Protein AF-A0A9E1LE43-F1 (afdb_monomer_lite)

pLDDT: mean 79.8, std 14.08, range [50.97, 94.88]

Sequence (120 aa):
MRPNFINYTFRDDLVSDGIENCLLYAHNFNPEKSKNPFAYFTQIIYQSYVRRIVKERKLMHIKYLFVERSGILDELNPNSEDNKKITKVWVDYLRSHEKYAVNPDKKKKKPKPNLELYFT

Radius of gyration: 22.57 Å; chains: 1; bounding box: 41×43×64 Å

Secondary structure (DSSP, 8-state):
--GGGTT-TTHHHHHHHHHHHHHHHGGG--TTT-S-HHHHHHHHHHHHHHHHHHHHHHHHHHHHHHHHHSSTTTS--TT-HHHHHHHHHHHHHHHHTGGGSS-TT--PPPPPP-GGGG--

Foldseek 3Di:
DPPVQPPPPCNVVLVVQLVVQCVVCVVVDDCVVPVDVVVVSVVSSVVSNVVVVLVVLQVLLVVLVCLVPVCLVPPQPVPDPVNVVVNVVSVVVNVVSVVSPDRPCPPPDPPDPPCVVVVD

Structure (mmCIF, N/CA/C/O backbone):
data_AF-A0A9E1LE43-F1
#
_entry.id   AF-A0A9E1LE43-F1
#
loop_
_atom_site.group_PDB
_atom_site.id
_atom_site.type_symbol
_atom_site.label_atom_id
_atom_site.label_alt_id
_atom_site.label_comp_id
_atom_site.label_asym_id
_atom_site.label_entity_id
_atom_site.label_seq_id
_atom_site.pdbx_PDB_ins_code
_atom_site.Cartn_x
_atom_site.Cartn_y
_atom_site.Cartn_z
_atom_site.occupancy
_atom_site.B_iso_or_equiv
_atom_site.auth_seq_id
_atom_site.auth_comp_id
_atom_site.auth_asym_id
_atom_site.auth_atom_id
_atom_site.pdbx_PDB_model_num
ATOM 1 N N . MET A 1 1 ? -15.315 2.141 1.435 1.00 50.97 1 MET A N 1
ATOM 2 C CA . MET A 1 1 ? -13.849 2.148 1.208 1.00 50.97 1 MET A CA 1
ATOM 3 C C . MET A 1 1 ? -13.442 3.552 0.794 1.00 50.97 1 MET A C 1
ATOM 5 O O . MET A 1 1 ? -14.167 4.143 0.004 1.00 50.97 1 MET A O 1
ATOM 9 N N . ARG A 1 2 ? -12.338 4.113 1.315 1.00 55.66 2 ARG A N 1
ATOM 10 C CA . ARG A 1 2 ? -11.804 5.366 0.747 1.00 55.66 2 ARG A CA 1
ATOM 11 C C . ARG A 1 2 ? -11.592 5.168 -0.768 1.00 55.66 2 ARG A C 1
ATOM 13 O O . ARG A 1 2 ? -11.076 4.109 -1.131 1.00 55.66 2 ARG A O 1
ATOM 20 N N . PRO A 1 3 ? -11.939 6.143 -1.630 1.00 59.53 3 PRO A N 1
ATOM 21 C CA . PRO A 1 3 ? -11.884 5.985 -3.091 1.00 59.53 3 PRO A CA 1
ATOM 22 C C . PRO A 1 3 ? -10.505 5.577 -3.626 1.00 59.53 3 PRO A C 1
ATOM 24 O O . PRO A 1 3 ? -10.396 4.926 -4.658 1.00 59.53 3 PRO A O 1
ATOM 27 N N . ASN A 1 4 ? -9.452 5.907 -2.876 1.00 61.22 4 ASN A N 1
ATOM 28 C CA . ASN A 1 4 ? -8.051 5.769 -3.271 1.00 61.22 4 ASN A CA 1
ATOM 29 C C . ASN A 1 4 ? -7.594 4.332 -3.582 1.00 61.22 4 ASN A C 1
ATOM 31 O O . ASN A 1 4 ? -6.562 4.172 -4.224 1.00 61.22 4 ASN A O 1
ATOM 35 N N . PHE A 1 5 ? -8.315 3.300 -3.131 1.00 65.94 5 PHE A N 1
ATOM 36 C CA . PHE A 1 5 ? -7.910 1.895 -3.309 1.00 65.94 5 PHE A CA 1
ATOM 37 C C . PHE A 1 5 ? -8.845 1.092 -4.224 1.00 65.94 5 PHE A C 1
ATOM 39 O O . PHE A 1 5 ? -8.624 -0.098 -4.426 1.00 65.94 5 PHE A O 1
ATOM 46 N N . ILE A 1 6 ? -9.896 1.718 -4.767 1.00 65.69 6 ILE A N 1
ATOM 47 C CA . ILE A 1 6 ? -10.945 1.015 -5.525 1.00 65.69 6 ILE A CA 1
ATOM 48 C C . ILE A 1 6 ? -10.416 0.452 -6.853 1.00 65.69 6 ILE A C 1
ATOM 50 O O . ILE A 1 6 ? -10.794 -0.654 -7.223 1.00 65.69 6 ILE A O 1
ATOM 54 N N . ASN A 1 7 ? -9.488 1.154 -7.509 1.00 70.62 7 ASN A N 1
ATOM 55 C CA . ASN A 1 7 ? -8.902 0.751 -8.795 1.00 70.62 7 ASN A CA 1
ATOM 56 C C . ASN A 1 7 ? -7.508 0.120 -8.651 1.00 70.62 7 ASN A C 1
ATOM 58 O O . ASN A 1 7 ? -6.677 0.232 -9.552 1.00 70.62 7 ASN A O 1
ATOM 62 N N . TYR A 1 8 ? -7.204 -0.483 -7.500 1.00 77.31 8 TYR A N 1
ATOM 63 C CA . TYR A 1 8 ? -5.919 -1.148 -7.325 1.00 77.31 8 TYR A CA 1
ATOM 64 C C . TYR A 1 8 ? -5.908 -2.502 -8.031 1.00 77.31 8 TYR A C 1
ATOM 66 O O . TYR A 1 8 ? -6.777 -3.333 -7.789 1.00 77.31 8 TYR A O 1
ATOM 74 N N . THR A 1 9 ? -4.904 -2.742 -8.870 1.00 77.62 9 THR A N 1
ATOM 75 C CA . THR A 1 9 ? -4.772 -3.985 -9.643 1.00 77.62 9 THR A CA 1
ATOM 76 C C . THR A 1 9 ? -4.634 -5.229 -8.765 1.00 77.62 9 THR A C 1
ATOM 78 O O . THR A 1 9 ? -5.099 -6.288 -9.163 1.00 77.62 9 THR A O 1
ATOM 81 N N . PHE A 1 10 ? -4.062 -5.106 -7.562 1.00 79.94 10 PHE A N 1
ATOM 82 C CA . PHE A 1 10 ? -3.914 -6.208 -6.595 1.00 79.94 10 PHE A CA 1
ATOM 83 C C . PHE A 1 10 ? -4.857 -6.040 -5.394 1.00 79.94 10 PHE A C 1
ATOM 85 O O . PHE A 1 10 ? -4.460 -6.168 -4.235 1.00 79.94 10 PHE A O 1
ATOM 92 N N . ARG A 1 11 ? -6.102 -5.616 -5.651 1.00 84.06 11 ARG A N 1
ATOM 93 C CA . ARG A 1 11 ? -7.072 -5.297 -4.592 1.00 84.06 11 ARG A CA 1
ATOM 94 C C . ARG A 1 11 ? -7.360 -6.492 -3.685 1.00 84.06 11 ARG A C 1
ATOM 96 O O . ARG A 1 11 ? -7.463 -6.292 -2.479 1.00 84.06 11 ARG A O 1
ATOM 103 N N . ASP A 1 12 ? -7.467 -7.692 -4.238 1.00 87.81 12 ASP A N 1
ATOM 104 C CA . ASP A 1 12 ? -7.794 -8.889 -3.457 1.00 87.81 12 ASP A CA 1
ATOM 105 C C . ASP A 1 12 ? -6.654 -9.264 -2.503 1.00 87.81 12 ASP A C 1
ATOM 107 O O . ASP A 1 12 ? -6.900 -9.503 -1.321 1.00 87.81 12 ASP A O 1
ATOM 111 N N . ASP A 1 13 ? -5.404 -9.165 -2.964 1.00 87.88 13 ASP A N 1
ATOM 112 C CA . ASP A 1 13 ? -4.220 -9.321 -2.113 1.00 87.88 13 ASP A CA 1
ATOM 113 C C . ASP A 1 13 ? -4.193 -8.282 -0.986 1.00 87.88 13 ASP A C 1
ATOM 115 O O . ASP A 1 13 ? -3.930 -8.614 0.169 1.00 87.88 13 ASP A O 1
ATOM 119 N N . LEU A 1 14 ? -4.503 -7.015 -1.298 1.00 89.06 14 LEU A N 1
ATOM 120 C CA . LEU A 1 14 ? -4.623 -5.964 -0.284 1.00 89.06 14 LEU A CA 1
ATOM 121 C C . LEU A 1 14 ? -5.700 -6.312 0.746 1.00 89.06 14 LEU A C 1
ATOM 123 O O . LEU A 1 14 ? -5.474 -6.152 1.943 1.00 89.06 14 LEU A O 1
ATOM 127 N N . VAL A 1 15 ? -6.873 -6.770 0.304 1.00 90.50 15 VAL A N 1
ATOM 128 C CA . VAL A 1 15 ? -7.969 -7.159 1.198 1.00 90.50 15 VAL A CA 1
ATOM 129 C C . VAL A 1 15 ? -7.543 -8.318 2.097 1.00 90.50 15 VAL A C 1
ATOM 131 O O . VAL A 1 15 ? -7.757 -8.226 3.306 1.00 90.50 15 VAL A O 1
ATOM 134 N N . SER A 1 16 ? -6.881 -9.336 1.543 1.00 92.00 16 SER A N 1
ATOM 135 C CA . SER A 1 16 ? -6.346 -10.470 2.301 1.00 92.00 16 SER A CA 1
ATOM 136 C C . SER A 1 16 ? -5.348 -10.020 3.373 1.00 92.00 16 SER A C 1
ATOM 138 O O . SER A 1 16 ? -5.544 -10.325 4.550 1.00 92.00 16 SER A O 1
ATOM 140 N N . ASP A 1 17 ? -4.354 -9.199 3.011 1.00 90.06 17 ASP A N 1
ATOM 141 C CA . ASP A 1 17 ? -3.388 -8.626 3.962 1.00 90.06 17 ASP A CA 1
ATOM 142 C C . ASP A 1 17 ? -4.098 -7.807 5.060 1.00 90.06 17 ASP A C 1
ATOM 144 O O . ASP A 1 17 ? -3.701 -7.809 6.229 1.00 90.06 17 ASP A O 1
ATOM 148 N N . GLY A 1 18 ? -5.151 -7.068 4.697 1.00 92.69 18 GLY A N 1
ATOM 149 C CA . GLY A 1 18 ? -5.982 -6.310 5.632 1.00 92.69 18 GLY A CA 1
ATOM 150 C C . GLY A 1 18 ? -6.658 -7.200 6.669 1.00 92.69 18 GLY A C 1
ATOM 151 O O . GLY A 1 18 ? -6.569 -6.916 7.863 1.00 92.69 18 GLY A O 1
ATOM 152 N N . ILE A 1 19 ? -7.289 -8.283 6.215 1.00 94.00 19 ILE A N 1
ATOM 153 C CA . ILE A 1 19 ? -7.969 -9.256 7.076 1.00 94.00 19 ILE A CA 1
ATOM 154 C C . ILE A 1 19 ? -6.961 -9.954 7.991 1.00 94.00 19 ILE A C 1
ATOM 156 O O . ILE A 1 19 ? -7.185 -10.019 9.198 1.00 94.00 19 ILE A O 1
ATOM 160 N N . GLU A 1 20 ? -5.826 -10.402 7.455 1.00 94.81 20 GLU A N 1
ATOM 161 C CA . GLU A 1 20 ? -4.759 -11.033 8.238 1.00 94.81 20 GLU A CA 1
ATOM 162 C C . GLU A 1 20 ? -4.265 -10.108 9.359 1.00 94.81 20 GLU A C 1
ATOM 164 O O . GLU A 1 20 ? -4.183 -10.513 10.519 1.00 94.81 20 GLU A O 1
ATOM 169 N N . ASN A 1 21 ? -4.010 -8.832 9.046 1.00 93.56 21 ASN A N 1
ATOM 170 C CA . ASN A 1 21 ? -3.583 -7.856 10.050 1.00 93.56 21 ASN A CA 1
ATOM 171 C C . ASN A 1 21 ? -4.676 -7.597 11.100 1.00 93.56 21 ASN A C 1
ATOM 173 O O . ASN A 1 21 ? -4.357 -7.431 12.277 1.00 93.56 21 ASN A O 1
ATOM 177 N N . CYS A 1 22 ? -5.956 -7.572 10.714 1.00 94.75 22 CYS A N 1
ATOM 178 C CA . CYS A 1 22 ? -7.053 -7.481 11.678 1.00 94.75 22 CYS A CA 1
ATOM 179 C C . CYS A 1 22 ? -7.065 -8.672 12.637 1.00 94.75 22 CYS A C 1
ATOM 181 O O . CYS A 1 22 ? -7.192 -8.459 13.839 1.00 94.75 22 CYS A O 1
ATOM 183 N N . LEU A 1 23 ? -6.906 -9.896 12.130 1.00 94.75 23 LEU A N 1
ATOM 184 C CA . LEU A 1 23 ? -6.899 -11.110 12.948 1.00 94.75 23 LEU A CA 1
ATOM 185 C C . LEU A 1 23 ? -5.692 -11.149 13.888 1.00 94.75 23 LEU A C 1
ATOM 187 O O . LEU A 1 23 ? -5.851 -11.381 15.086 1.00 94.75 23 LEU A O 1
ATOM 191 N N . LEU A 1 24 ? -4.501 -10.839 13.369 1.00 94.88 24 LEU A N 1
ATOM 192 C CA . LEU A 1 24 ? -3.262 -10.826 14.145 1.00 94.88 24 LEU A CA 1
ATOM 193 C C . LEU A 1 24 ? -3.337 -9.861 15.333 1.00 94.88 24 LEU A C 1
ATOM 195 O O . LEU A 1 24 ? -2.835 -10.169 16.409 1.00 94.88 24 LEU A O 1
ATOM 199 N N . TYR A 1 25 ? -3.975 -8.704 15.154 1.00 93.44 25 TYR A N 1
ATOM 200 C CA . TYR A 1 25 ? -4.049 -7.659 16.175 1.00 93.44 25 TYR A CA 1
ATOM 201 C C . TYR A 1 25 ? -5.404 -7.570 16.887 1.00 93.44 25 TYR A C 1
ATOM 203 O O . TYR A 1 25 ? -5.582 -6.688 17.722 1.00 93.44 25 TYR A O 1
ATOM 211 N N . ALA A 1 26 ? -6.347 -8.482 16.629 1.00 92.44 26 ALA A N 1
ATOM 212 C CA . ALA A 1 26 ? -7.680 -8.436 17.235 1.00 92.44 26 ALA A CA 1
ATOM 213 C C . ALA A 1 26 ? -7.628 -8.430 18.773 1.00 92.44 26 ALA A C 1
ATOM 215 O O . ALA A 1 26 ? -8.319 -7.642 19.416 1.00 92.44 26 ALA A O 1
ATOM 216 N N . HIS A 1 27 ? -6.749 -9.249 19.355 1.00 92.31 27 HIS A N 1
ATOM 217 C CA . HIS A 1 27 ? -6.563 -9.363 20.804 1.00 92.31 27 HIS A CA 1
ATOM 218 C C . HIS A 1 27 ? -5.941 -8.115 21.456 1.00 92.31 27 HIS A C 1
ATOM 220 O O . HIS A 1 27 ? -6.020 -7.955 22.669 1.00 92.31 27 HIS A O 1
ATOM 226 N N . ASN A 1 28 ? -5.347 -7.213 20.668 1.00 92.50 28 ASN A N 1
ATOM 227 C CA . ASN A 1 28 ? -4.734 -5.981 21.169 1.00 92.50 28 ASN A CA 1
ATOM 228 C C . ASN A 1 28 ? -5.736 -4.827 21.316 1.00 92.50 28 ASN A C 1
ATOM 230 O O . ASN A 1 28 ? -5.357 -3.739 21.765 1.00 92.50 28 ASN A O 1
ATOM 234 N N . PHE A 1 29 ? -6.998 -5.025 20.927 1.00 94.00 29 PHE A N 1
ATOM 235 C CA . PHE A 1 29 ? -8.039 -4.038 21.167 1.00 94.00 29 PHE A CA 1
ATOM 236 C C . PHE A 1 29 ? -8.334 -3.936 22.667 1.00 94.00 29 PHE A C 1
ATOM 238 O O . PHE A 1 29 ? -8.707 -4.913 23.310 1.00 94.00 29 PHE A O 1
ATOM 245 N N . ASN A 1 30 ? -8.183 -2.731 23.218 1.00 92.19 30 ASN A N 1
ATOM 246 C CA . ASN A 1 30 ? -8.448 -2.463 24.624 1.00 92.19 30 ASN A CA 1
ATOM 247 C C . ASN A 1 30 ? -9.682 -1.545 24.768 1.00 92.19 30 ASN A C 1
ATOM 249 O O . ASN A 1 30 ? -9.565 -0.348 24.469 1.00 92.19 30 ASN A O 1
ATOM 253 N N . PRO A 1 31 ? -10.826 -2.068 25.252 1.00 92.44 31 PRO A N 1
ATOM 254 C CA . PRO A 1 31 ? -12.060 -1.298 25.407 1.00 92.44 31 PRO A CA 1
ATOM 255 C C . PRO A 1 31 ? -11.958 -0.171 26.448 1.00 92.44 31 PRO A C 1
ATOM 257 O O . PRO A 1 31 ? -12.690 0.812 26.337 1.00 92.44 31 PRO A O 1
ATOM 260 N N . GLU A 1 32 ? -11.011 -0.251 27.391 1.00 94.75 32 GLU A N 1
ATOM 261 C CA . GLU A 1 32 ? -10.727 0.825 28.355 1.00 94.75 32 GLU A CA 1
ATOM 262 C C . GLU A 1 32 ? -10.098 2.051 27.677 1.00 94.75 32 GLU A C 1
ATOM 264 O O . GLU A 1 32 ? -10.296 3.183 28.108 1.00 94.75 32 GLU A O 1
ATOM 269 N N . LYS A 1 33 ? -9.345 1.847 26.585 1.00 90.75 33 LYS A N 1
ATOM 270 C CA . LYS A 1 33 ? -8.687 2.937 25.838 1.00 90.75 33 LYS A CA 1
ATOM 271 C C . LYS A 1 33 ? -9.568 3.517 24.738 1.00 90.75 33 LYS A C 1
ATOM 273 O O . LYS A 1 33 ? -9.481 4.704 24.438 1.00 90.75 33 LYS A O 1
ATOM 278 N N . SER A 1 34 ? -10.366 2.681 24.083 1.00 91.38 34 SER A N 1
ATOM 279 C CA . SER A 1 34 ? -11.270 3.096 23.014 1.00 91.38 34 SER A CA 1
ATOM 280 C C . SER A 1 34 ? -12.472 2.175 22.978 1.00 91.38 34 SER A C 1
ATOM 282 O O . SER A 1 34 ? -12.326 0.965 22.866 1.00 91.38 34 SER A O 1
ATOM 284 N N . LYS A 1 35 ? -13.670 2.757 22.971 1.00 92.94 35 LYS A N 1
ATOM 285 C CA . LYS A 1 35 ? -14.929 2.015 22.819 1.00 92.94 35 LYS A CA 1
ATOM 286 C C . LYS A 1 35 ? -15.320 1.783 21.357 1.00 92.94 35 LYS A C 1
ATOM 288 O O . LYS A 1 35 ? -16.370 1.210 21.096 1.00 92.94 35 LYS A O 1
ATOM 293 N N . ASN A 1 36 ? -14.509 2.242 20.398 1.00 92.56 36 ASN A N 1
ATOM 294 C CA . ASN A 1 36 ? -14.810 2.133 18.973 1.00 92.56 36 ASN A CA 1
ATOM 295 C C . ASN A 1 36 ? -13.910 1.083 18.287 1.00 92.56 36 ASN A C 1
ATOM 297 O O . ASN A 1 36 ? -12.839 1.435 17.774 1.00 92.56 36 ASN A O 1
ATOM 301 N N . PRO A 1 37 ? -14.331 -0.197 18.239 1.00 91.62 37 PRO A N 1
ATOM 302 C CA . PRO A 1 37 ? -13.582 -1.245 17.547 1.00 91.62 37 PRO A CA 1
ATOM 303 C C . PRO A 1 37 ? -13.548 -1.031 16.028 1.00 91.62 37 PRO A C 1
ATOM 305 O O . PRO A 1 37 ? -12.551 -1.351 15.385 1.00 91.62 37 PRO A O 1
ATOM 308 N N . PHE A 1 38 ? -14.582 -0.422 15.437 1.00 91.81 38 PHE A N 1
ATOM 309 C CA . PHE A 1 38 ? -14.606 -0.140 14.000 1.00 91.81 38 PHE A CA 1
ATOM 310 C C . PHE A 1 38 ? -13.476 0.812 13.587 1.00 91.81 38 PHE A C 1
ATOM 312 O O . PHE A 1 38 ? -12.769 0.554 12.610 1.00 91.81 38 PHE A O 1
ATOM 319 N N . ALA A 1 39 ? -13.254 1.885 14.351 1.00 92.19 39 ALA A N 1
ATOM 320 C CA . ALA A 1 39 ? -12.154 2.816 14.107 1.00 92.19 39 ALA A CA 1
ATOM 321 C C . ALA A 1 39 ? -10.783 2.140 14.283 1.00 92.19 39 ALA A C 1
ATOM 323 O O . ALA A 1 39 ? -9.882 2.370 13.475 1.00 92.19 39 ALA A O 1
ATOM 324 N N . TYR A 1 40 ? -10.643 1.270 15.290 1.00 92.56 40 TYR A N 1
ATOM 325 C CA . TYR A 1 40 ? -9.423 0.493 15.522 1.00 92.56 40 TYR A CA 1
ATOM 326 C C . TYR A 1 40 ? -9.066 -0.385 14.316 1.00 92.56 40 TYR A C 1
ATOM 328 O O . TYR A 1 40 ? -7.970 -0.268 13.762 1.00 92.56 40 TYR A O 1
ATOM 336 N N . PHE A 1 41 ? -10.012 -1.200 13.845 1.00 92.25 41 PHE A N 1
ATOM 337 C CA . PHE A 1 41 ? -9.778 -2.078 12.699 1.00 92.25 41 PHE A CA 1
ATOM 338 C C . PHE A 1 41 ? -9.616 -1.304 11.390 1.00 92.25 41 PHE A C 1
ATOM 340 O O . PHE A 1 41 ? -8.739 -1.636 10.596 1.00 92.25 41 PHE A O 1
ATOM 347 N N . THR A 1 42 ? -10.367 -0.217 11.189 1.00 93.06 42 THR A N 1
ATOM 348 C CA . THR A 1 42 ? -10.180 0.662 10.022 1.00 93.06 42 THR A CA 1
ATOM 349 C C . THR A 1 42 ? -8.747 1.196 9.956 1.00 93.06 42 THR A C 1
ATOM 351 O O . THR A 1 42 ? -8.145 1.225 8.881 1.00 93.06 42 THR A O 1
ATOM 354 N N . GLN A 1 43 ? -8.170 1.573 11.102 1.00 91.44 43 GLN A N 1
ATOM 355 C CA . GLN A 1 43 ? -6.795 2.057 11.171 1.00 91.44 43 GLN A CA 1
ATOM 356 C C . GLN A 1 43 ? -5.769 0.948 10.905 1.00 91.44 43 GLN A C 1
ATOM 358 O O . GLN A 1 43 ? -4.788 1.191 10.201 1.00 91.44 43 GLN A O 1
ATOM 363 N N . ILE A 1 44 ? -5.993 -0.264 11.419 1.00 91.94 44 ILE A N 1
ATOM 364 C CA . ILE A 1 44 ? -5.137 -1.425 11.125 1.00 91.94 44 ILE A CA 1
ATOM 365 C C . ILE A 1 44 ? -5.094 -1.698 9.620 1.00 91.94 44 ILE A C 1
ATOM 367 O O . ILE A 1 44 ? -4.005 -1.780 9.050 1.00 91.94 44 ILE A O 1
ATOM 371 N N . ILE A 1 45 ? -6.262 -1.766 8.976 1.00 92.00 45 ILE A N 1
ATOM 372 C CA . ILE A 1 45 ? -6.389 -2.017 7.534 1.00 92.00 45 ILE A CA 1
ATOM 373 C C . ILE A 1 45 ? -5.693 -0.911 6.736 1.00 92.00 45 ILE A C 1
ATOM 375 O O . ILE A 1 45 ? -4.932 -1.176 5.810 1.00 92.00 45 ILE A O 1
ATOM 379 N N . TYR A 1 46 ? -5.903 0.352 7.109 1.00 90.56 46 TYR A N 1
ATOM 380 C CA . TYR A 1 46 ? -5.251 1.462 6.420 1.00 90.56 46 TYR A CA 1
ATOM 381 C C . TYR A 1 46 ? -3.721 1.349 6.476 1.00 90.56 46 TYR A C 1
ATOM 383 O O . TYR A 1 46 ? -3.038 1.513 5.462 1.00 90.56 46 TYR A O 1
ATOM 391 N N . GLN A 1 47 ? -3.171 1.032 7.649 1.00 89.94 47 GLN A N 1
ATOM 392 C CA . GLN A 1 47 ? -1.726 0.918 7.819 1.00 89.94 47 GLN A CA 1
ATOM 393 C C . GLN A 1 47 ? -1.143 -0.316 7.127 1.00 89.94 47 GLN A C 1
ATOM 395 O O . GLN A 1 47 ? -0.020 -0.238 6.621 1.00 89.94 47 GLN A O 1
ATOM 400 N N . SER A 1 48 ? -1.871 -1.435 7.056 1.00 89.94 48 SER A N 1
ATOM 401 C CA . SER A 1 48 ? -1.424 -2.597 6.280 1.00 89.94 48 SER A CA 1
ATOM 402 C C . SER A 1 48 ? -1.357 -2.269 4.785 1.00 89.94 48 SER A C 1
ATOM 404 O O . SER A 1 48 ? -0.339 -2.550 4.147 1.00 89.94 48 SER A O 1
ATOM 406 N N . TYR A 1 49 ? -2.349 -1.551 4.249 1.00 90.00 49 TYR A N 1
ATOM 407 C CA . TYR A 1 49 ? -2.388 -1.171 2.832 1.00 90.00 49 TYR A CA 1
ATOM 408 C C . TYR A 1 49 ? -1.228 -0.250 2.458 1.00 90.00 49 TYR A C 1
ATOM 410 O O . TYR A 1 49 ? -0.552 -0.462 1.450 1.00 90.00 49 TYR A O 1
ATOM 418 N N . VAL A 1 50 ? -0.939 0.748 3.300 1.00 89.38 50 VAL A N 1
ATOM 419 C CA . VAL A 1 50 ? 0.207 1.646 3.094 1.00 89.38 50 VAL A CA 1
ATOM 420 C C . VAL A 1 50 ? 1.517 0.854 3.045 1.00 89.38 50 VAL A C 1
ATOM 422 O O . VAL A 1 50 ? 2.342 1.090 2.161 1.00 89.38 50 VAL A O 1
ATOM 425 N N . ARG A 1 51 ? 1.714 -0.115 3.950 1.00 89.88 51 ARG A N 1
ATOM 426 C CA . ARG A 1 51 ? 2.923 -0.958 3.965 1.00 89.88 51 ARG A CA 1
ATOM 427 C C . ARG A 1 51 ? 3.041 -1.804 2.698 1.00 89.88 51 ARG A C 1
ATOM 429 O O . ARG A 1 51 ? 4.137 -1.874 2.140 1.00 89.88 51 ARG A O 1
ATOM 436 N N . ARG A 1 52 ? 1.943 -2.415 2.242 1.00 88.62 52 ARG A N 1
ATOM 437 C CA . ARG A 1 52 ? 1.906 -3.231 1.020 1.00 88.62 52 ARG A CA 1
ATOM 438 C C . ARG A 1 52 ? 2.276 -2.403 -0.211 1.00 88.62 52 ARG A C 1
ATOM 440 O O . ARG A 1 52 ? 3.234 -2.747 -0.895 1.00 88.62 52 ARG A O 1
ATOM 447 N N . ILE A 1 53 ? 1.645 -1.243 -0.404 1.00 87.44 53 ILE A N 1
ATOM 448 C CA . ILE A 1 53 ? 1.941 -0.332 -1.525 1.00 87.44 53 ILE A CA 1
ATOM 449 C C . ILE A 1 53 ? 3.402 0.129 -1.503 1.00 87.44 53 ILE A C 1
ATOM 451 O O . ILE A 1 53 ? 4.060 0.179 -2.541 1.00 87.44 53 ILE A O 1
ATOM 455 N N . VAL A 1 54 ? 3.943 0.468 -0.330 1.00 88.06 54 VAL A N 1
ATOM 456 C CA . VAL A 1 54 ? 5.352 0.869 -0.209 1.00 88.06 54 VAL A CA 1
ATOM 457 C C . VAL A 1 54 ? 6.286 -0.282 -0.592 1.00 88.06 54 VAL A C 1
ATOM 459 O O . VAL A 1 54 ? 7.214 -0.064 -1.370 1.00 88.06 54 VAL A O 1
ATOM 462 N N . LYS A 1 55 ? 6.041 -1.504 -0.100 1.00 88.88 55 LYS A N 1
ATOM 463 C CA . LYS A 1 55 ? 6.828 -2.693 -0.471 1.00 88.88 55 LYS A CA 1
ATOM 464 C C . LYS A 1 55 ? 6.760 -2.971 -1.972 1.00 88.88 55 LYS A C 1
ATOM 466 O O . LYS A 1 55 ? 7.798 -3.176 -2.593 1.00 88.88 55 LYS A O 1
ATOM 471 N N . GLU A 1 56 ? 5.571 -2.914 -2.564 1.00 88.94 56 GLU A N 1
ATOM 472 C CA . GLU A 1 56 ? 5.387 -3.133 -4.000 1.00 88.94 56 GLU A CA 1
ATOM 473 C C . GLU A 1 56 ? 6.101 -2.076 -4.840 1.00 88.94 56 GLU A C 1
ATOM 475 O O . GLU A 1 56 ? 6.795 -2.414 -5.796 1.00 88.94 56 GLU A O 1
ATOM 480 N N . ARG A 1 57 ? 6.034 -0.797 -4.449 1.00 88.25 57 ARG A N 1
ATOM 481 C CA . ARG A 1 57 ? 6.783 0.271 -5.126 1.00 88.25 57 ARG A CA 1
ATOM 482 C C . ARG A 1 57 ? 8.294 0.049 -5.068 1.00 88.25 57 ARG A C 1
ATOM 484 O O . ARG A 1 57 ? 8.964 0.277 -6.072 1.00 88.25 57 ARG A O 1
ATOM 491 N N . LYS A 1 58 ? 8.833 -0.404 -3.929 1.00 90.62 58 LYS A N 1
ATOM 492 C CA . LYS A 1 58 ? 10.258 -0.766 -3.816 1.00 90.62 58 LYS A CA 1
ATOM 493 C C . LYS A 1 58 ? 10.607 -1.938 -4.724 1.00 90.62 58 LYS A C 1
ATOM 495 O O . LYS A 1 58 ? 11.610 -1.876 -5.423 1.00 90.62 58 LYS A O 1
ATOM 500 N N . LEU A 1 59 ? 9.774 -2.977 -4.745 1.00 91.19 59 LEU A N 1
ATOM 501 C CA . LEU A 1 59 ? 9.990 -4.138 -5.603 1.00 91.19 59 LEU A CA 1
ATOM 502 C C . LEU A 1 59 ? 9.972 -3.749 -7.087 1.00 91.19 59 LEU A C 1
ATOM 504 O O . LEU A 1 59 ? 10.839 -4.188 -7.835 1.00 91.19 59 LEU A O 1
ATOM 508 N N . MET A 1 60 ? 9.039 -2.892 -7.509 1.00 90.94 60 MET A N 1
ATOM 509 C CA . MET A 1 60 ? 8.989 -2.387 -8.885 1.00 90.94 60 MET A CA 1
ATOM 510 C C . MET A 1 60 ? 10.218 -1.550 -9.245 1.00 90.94 60 MET A C 1
ATOM 512 O O . MET A 1 60 ? 10.748 -1.702 -10.340 1.00 90.94 60 MET A O 1
ATOM 516 N N . HIS A 1 61 ? 10.723 -0.731 -8.317 1.00 92.38 61 HIS A N 1
ATOM 517 C CA . HIS A 1 61 ? 11.982 -0.007 -8.505 1.00 92.38 61 HIS A CA 1
ATOM 518 C C . HIS A 1 61 ? 13.179 -0.959 -8.666 1.00 92.38 61 HIS A C 1
ATOM 520 O O . HIS A 1 61 ? 13.981 -0.787 -9.577 1.00 92.38 61 HIS A O 1
ATOM 526 N N . ILE A 1 62 ? 13.278 -1.999 -7.832 1.00 90.50 62 ILE A N 1
ATOM 527 C CA . ILE A 1 62 ? 14.341 -3.011 -7.940 1.00 90.50 62 ILE A CA 1
ATOM 528 C C . ILE A 1 62 ? 14.249 -3.751 -9.277 1.00 90.50 62 ILE A C 1
ATOM 530 O O . ILE A 1 62 ? 15.267 -3.927 -9.933 1.00 90.50 62 ILE A O 1
ATOM 534 N N . LYS A 1 63 ? 13.044 -4.145 -9.710 1.00 89.31 63 LYS A N 1
ATOM 535 C CA . LYS A 1 63 ? 12.827 -4.780 -11.019 1.00 89.31 63 LYS A CA 1
ATOM 536 C C . LYS A 1 63 ? 13.231 -3.861 -12.173 1.00 89.31 63 LYS A C 1
ATOM 538 O O . LYS A 1 63 ? 13.877 -4.328 -13.102 1.00 89.31 63 LYS A O 1
ATOM 543 N N . TYR A 1 64 ? 12.883 -2.575 -12.105 1.00 90.94 64 TYR A N 1
ATOM 544 C CA . TYR A 1 64 ? 13.309 -1.579 -13.090 1.00 90.94 64 TYR A CA 1
ATOM 545 C C . TYR A 1 64 ? 14.841 -1.497 -13.163 1.00 90.94 64 TYR A C 1
ATOM 547 O O . TYR A 1 64 ? 15.405 -1.668 -14.237 1.00 90.94 64 TYR A O 1
ATOM 555 N N . LEU A 1 65 ? 15.516 -1.326 -12.018 1.00 89.31 65 LEU A N 1
ATOM 556 C CA . LEU A 1 65 ? 16.981 -1.266 -11.956 1.00 89.31 65 LEU A CA 1
ATOM 557 C C . LEU A 1 65 ? 17.643 -2.569 -12.401 1.00 89.31 65 LEU A C 1
ATOM 559 O O . LEU A 1 65 ? 18.727 -2.532 -12.971 1.00 89.31 65 LEU A O 1
ATOM 563 N N . PHE A 1 66 ? 17.023 -3.714 -12.114 1.00 87.12 66 PHE A N 1
ATOM 564 C CA . PHE A 1 66 ? 17.513 -5.005 -12.572 1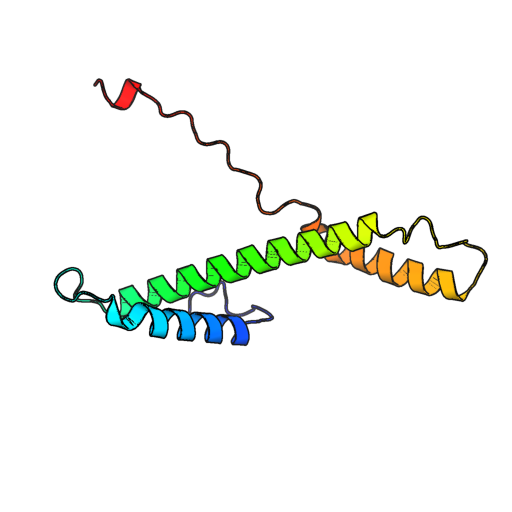.00 87.12 66 PHE A CA 1
ATOM 565 C C . PHE A 1 66 ? 17.522 -5.041 -14.096 1.00 87.12 66 PHE A C 1
ATOM 567 O O . PHE A 1 66 ? 18.583 -5.256 -14.652 1.00 87.12 66 PHE A O 1
ATOM 574 N N . VAL A 1 67 ? 16.404 -4.724 -14.756 1.00 84.94 67 VAL A N 1
ATOM 575 C CA . VAL A 1 67 ? 16.315 -4.689 -16.228 1.00 84.94 67 VAL A CA 1
ATOM 576 C C . VAL A 1 67 ? 17.249 -3.639 -16.839 1.00 84.94 67 VAL A C 1
ATOM 578 O O . VAL A 1 67 ? 17.885 -3.895 -17.855 1.00 84.94 67 VAL A O 1
ATOM 581 N N . GLU A 1 68 ? 17.360 -2.464 -16.218 1.00 84.75 68 GLU A N 1
ATOM 582 C CA . GLU A 1 68 ? 18.264 -1.399 -16.666 1.00 84.75 68 GLU A CA 1
ATOM 583 C C . GLU A 1 68 ? 19.741 -1.825 -16.589 1.00 84.75 68 GLU A C 1
ATOM 585 O O . GLU A 1 68 ? 20.524 -1.496 -17.477 1.00 84.75 68 GLU A O 1
ATOM 590 N N . ARG A 1 69 ? 20.128 -2.571 -15.543 1.00 82.19 69 ARG A N 1
ATOM 591 C CA . ARG A 1 69 ? 21.518 -2.989 -15.294 1.00 82.19 69 ARG A CA 1
ATOM 592 C C . ARG A 1 69 ? 21.872 -4.369 -15.838 1.00 82.19 69 ARG A C 1
ATOM 594 O O . ARG A 1 69 ? 23.056 -4.661 -15.951 1.00 82.19 69 ARG A O 1
ATOM 601 N N . SER A 1 70 ? 20.900 -5.233 -16.131 1.00 73.50 70 SER A N 1
ATOM 602 C CA . SER A 1 70 ? 21.110 -6.648 -16.474 1.00 73.50 70 SER A CA 1
ATOM 603 C C . SER A 1 70 ? 21.657 -6.872 -17.888 1.00 73.50 70 SER A C 1
ATOM 605 O O . SER A 1 70 ? 21.315 -7.864 -18.514 1.00 73.50 70 SER A O 1
ATOM 607 N N . GLY A 1 71 ? 22.486 -5.973 -18.422 1.00 59.84 71 GLY A N 1
ATOM 608 C CA . GLY A 1 71 ? 23.267 -6.256 -19.630 1.00 59.84 71 GLY A CA 1
ATOM 609 C C . GLY A 1 71 ? 22.463 -6.471 -20.917 1.00 59.84 71 GLY A C 1
ATOM 610 O O . GLY A 1 71 ? 23.036 -6.903 -21.908 1.00 59.84 71 GLY A O 1
ATOM 611 N N . ILE A 1 72 ? 21.171 -6.114 -20.971 1.00 58.94 72 ILE A N 1
ATOM 612 C CA . ILE A 1 72 ? 20.390 -6.109 -22.228 1.00 58.94 72 ILE A CA 1
ATOM 613 C C . ILE A 1 72 ? 21.068 -5.202 -23.278 1.00 58.94 72 ILE A C 1
ATOM 615 O O . ILE A 1 72 ? 20.929 -5.423 -24.473 1.00 58.94 72 ILE A O 1
ATOM 619 N N . LEU A 1 73 ? 21.860 -4.211 -22.860 1.00 54.25 73 LEU A N 1
ATOM 620 C CA . LEU A 1 73 ? 22.689 -3.408 -23.765 1.00 54.25 73 LEU A CA 1
ATOM 621 C C .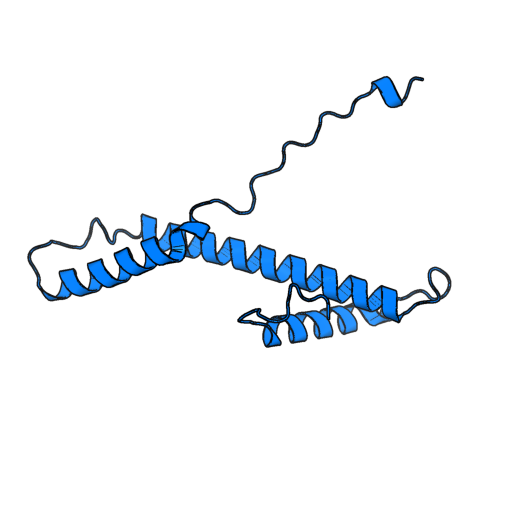 LEU A 1 73 ? 24.019 -4.079 -24.160 1.00 54.25 73 LEU A C 1
ATOM 623 O O . LEU A 1 73 ? 24.519 -3.791 -25.243 1.00 54.25 73 LEU A O 1
ATOM 627 N N . ASP A 1 74 ? 24.562 -4.974 -23.331 1.00 53.97 74 ASP A N 1
ATOM 628 C CA . ASP A 1 74 ? 25.910 -5.541 -23.494 1.00 53.97 74 ASP A CA 1
ATOM 629 C C . ASP A 1 74 ? 25.919 -6.911 -24.210 1.00 53.97 74 ASP A C 1
ATOM 631 O O . ASP A 1 74 ? 26.902 -7.248 -24.866 1.00 53.97 74 ASP A O 1
ATOM 635 N N . GLU A 1 75 ? 24.833 -7.695 -24.150 1.00 53.25 75 GLU A N 1
ATOM 636 C CA . GLU A 1 75 ? 24.742 -9.030 -24.785 1.00 53.25 75 GLU A CA 1
ATOM 637 C C . GLU A 1 75 ? 24.053 -9.048 -26.162 1.00 53.25 75 GLU A C 1
ATOM 639 O O . GLU A 1 75 ? 24.116 -10.042 -26.893 1.00 53.25 75 GLU A O 1
ATOM 644 N N . LEU A 1 76 ? 23.408 -7.954 -26.572 1.00 54.81 76 LEU A N 1
ATOM 645 C CA . LEU A 1 76 ? 22.697 -7.891 -27.849 1.00 54.81 76 LEU A CA 1
ATOM 646 C C . LEU A 1 76 ? 23.656 -7.463 -28.957 1.00 54.81 76 LEU A C 1
ATOM 648 O O . LEU A 1 76 ? 23.652 -6.320 -29.401 1.00 54.81 76 LEU A O 1
ATOM 652 N N . ASN A 1 77 ? 24.460 -8.414 -29.443 1.00 56.97 77 ASN A N 1
ATOM 653 C CA . ASN A 1 77 ? 25.131 -8.279 -30.733 1.00 56.97 77 ASN A CA 1
ATOM 654 C C . ASN A 1 77 ? 24.050 -7.931 -31.787 1.00 56.97 77 ASN A C 1
ATOM 656 O O . ASN A 1 77 ? 23.171 -8.764 -32.038 1.00 56.97 77 ASN A O 1
ATOM 660 N N . PRO A 1 78 ? 24.052 -6.718 -32.376 1.00 57.38 78 PRO A N 1
ATOM 661 C CA . PRO A 1 78 ? 22.928 -6.183 -33.160 1.00 57.38 78 PRO A CA 1
ATOM 662 C C . PRO A 1 78 ? 22.692 -6.903 -34.502 1.00 57.38 78 PRO A C 1
ATOM 664 O O . PRO A 1 78 ? 21.778 -6.547 -35.253 1.00 57.38 78 PRO A O 1
ATOM 667 N N . ASN A 1 79 ? 23.504 -7.919 -34.797 1.00 57.78 79 ASN A N 1
ATOM 668 C CA . ASN A 1 79 ? 23.571 -8.613 -36.077 1.00 57.78 79 ASN A CA 1
ATOM 669 C C . ASN A 1 79 ? 22.704 -9.884 -36.167 1.00 57.78 79 ASN A C 1
ATOM 671 O O . ASN A 1 79 ? 22.634 -10.469 -37.244 1.00 57.78 79 ASN A O 1
ATOM 675 N N . SER A 1 80 ? 22.019 -10.306 -35.097 1.00 65.69 80 SER A N 1
ATOM 676 C CA . SER A 1 80 ? 21.062 -11.425 -35.138 1.00 65.69 80 SER A CA 1
ATOM 677 C C . SER A 1 80 ? 19.611 -10.939 -35.014 1.00 65.69 80 SER A C 1
ATOM 679 O O . SER A 1 80 ? 19.274 -10.042 -34.239 1.00 65.69 80 SER A O 1
ATOM 681 N N . GLU A 1 81 ? 18.726 -11.504 -35.835 1.00 63.97 81 GLU A N 1
ATOM 682 C CA . GLU A 1 81 ? 17.353 -11.014 -36.022 1.00 63.97 81 GLU A CA 1
ATOM 683 C C . GLU A 1 81 ? 16.434 -11.321 -34.823 1.00 63.97 81 GLU A C 1
ATOM 685 O O . GLU A 1 81 ? 15.542 -10.532 -34.501 1.00 63.97 81 GLU A O 1
ATOM 690 N N . ASP A 1 82 ? 16.725 -12.396 -34.085 1.00 64.25 82 ASP A N 1
ATOM 691 C CA . ASP A 1 82 ? 16.038 -12.756 -32.838 1.00 64.25 82 ASP A CA 1
ATOM 692 C C . ASP A 1 82 ? 16.405 -11.827 -31.670 1.00 64.25 82 ASP A C 1
ATOM 694 O O . ASP A 1 82 ? 15.539 -11.452 -30.873 1.00 64.25 82 ASP A O 1
ATOM 698 N N . ASN A 1 83 ? 17.654 -11.346 -31.628 1.00 68.38 83 ASN A N 1
ATOM 699 C CA . ASN A 1 83 ? 18.115 -10.396 -30.615 1.00 68.38 83 ASN A CA 1
ATOM 700 C C . ASN A 1 83 ? 17.348 -9.068 -30.696 1.00 68.38 83 ASN A C 1
ATOM 702 O O . ASN A 1 83 ? 16.932 -8.539 -29.667 1.00 68.38 83 ASN A O 1
ATOM 706 N N . LYS A 1 84 ? 17.045 -8.573 -31.906 1.00 69.31 84 LYS A N 1
ATOM 707 C CA . LYS A 1 84 ? 16.311 -7.305 -32.104 1.00 69.31 84 LYS A CA 1
ATOM 708 C C . LYS A 1 84 ? 14.916 -7.302 -31.471 1.00 69.31 84 LYS A C 1
ATOM 710 O O . LYS A 1 84 ? 14.486 -6.276 -30.938 1.00 69.31 84 LYS A O 1
ATOM 715 N N . LYS A 1 85 ? 14.193 -8.428 -31.521 1.00 75.94 85 LYS A N 1
ATOM 716 C CA . LYS A 1 85 ? 12.852 -8.542 -30.915 1.00 75.94 85 LYS A CA 1
ATOM 717 C C . LYS A 1 85 ? 12.934 -8.484 -29.393 1.00 75.94 85 LYS A C 1
ATOM 719 O O . LYS A 1 85 ? 12.156 -7.762 -28.773 1.00 75.94 85 LYS A O 1
ATOM 724 N N . ILE A 1 86 ? 13.901 -9.190 -28.811 1.00 75.50 86 ILE A N 1
ATOM 725 C CA . ILE A 1 86 ? 14.130 -9.218 -27.363 1.00 75.50 86 ILE A CA 1
ATOM 726 C C . ILE A 1 86 ? 14.529 -7.824 -26.868 1.00 75.50 86 ILE A C 1
ATOM 728 O O . ILE A 1 86 ? 13.921 -7.327 -25.921 1.00 75.50 86 ILE A O 1
ATOM 732 N N . THR A 1 87 ? 15.457 -7.139 -27.553 1.00 74.25 87 THR A N 1
ATOM 733 C CA . THR A 1 87 ? 15.829 -5.748 -27.231 1.00 74.25 87 THR A CA 1
ATOM 734 C C . THR A 1 87 ? 14.602 -4.845 -27.181 1.00 74.25 87 THR A C 1
ATOM 736 O O . THR A 1 87 ? 14.421 -4.089 -26.228 1.00 74.25 87 THR A O 1
ATOM 739 N N . LYS A 1 88 ? 13.733 -4.935 -28.195 1.00 81.50 88 LYS A N 1
ATOM 740 C CA . LYS A 1 88 ? 12.546 -4.087 -28.307 1.00 81.50 88 LYS A CA 1
ATOM 741 C C . LYS A 1 88 ? 11.591 -4.274 -27.124 1.00 81.50 88 LYS A C 1
ATOM 743 O O . LYS A 1 88 ? 11.156 -3.281 -26.553 1.00 81.50 88 LYS A O 1
ATOM 748 N N . VAL A 1 89 ? 11.324 -5.517 -26.716 1.00 83.56 89 VAL A N 1
ATOM 749 C CA . VAL A 1 89 ? 10.444 -5.822 -25.571 1.00 83.56 89 VAL A CA 1
ATOM 750 C C . VAL A 1 89 ? 10.962 -5.179 -24.282 1.00 83.56 89 VAL A C 1
ATOM 752 O O . VAL A 1 89 ? 10.190 -4.575 -23.538 1.00 83.56 89 VAL A O 1
ATOM 755 N N . TRP A 1 90 ? 12.268 -5.257 -24.028 1.00 83.62 90 TRP A N 1
ATOM 756 C CA . TRP A 1 90 ? 12.864 -4.670 -22.829 1.00 83.62 90 TRP A CA 1
ATOM 757 C C . TRP A 1 90 ? 12.914 -3.143 -22.864 1.00 83.62 90 TRP A C 1
ATOM 759 O O . TRP A 1 90 ? 12.647 -2.496 -21.851 1.00 83.62 90 TRP A O 1
ATOM 769 N N . VAL A 1 91 ? 13.198 -2.553 -24.027 1.00 83.12 91 VAL A N 1
ATOM 770 C CA . VAL A 1 91 ? 13.137 -1.097 -24.222 1.00 83.12 91 VAL A CA 1
ATOM 771 C C . VAL A 1 91 ? 11.715 -0.583 -23.987 1.00 83.12 91 VAL A C 1
ATOM 773 O O . VAL A 1 91 ? 11.526 0.410 -23.281 1.00 83.12 91 VAL A O 1
ATOM 776 N N . ASP A 1 92 ? 10.706 -1.276 -24.515 1.00 87.25 92 ASP A N 1
ATOM 777 C CA . ASP A 1 92 ? 9.299 -0.931 -24.307 1.00 87.25 92 ASP A CA 1
ATOM 778 C C . ASP A 1 92 ? 8.885 -1.109 -22.831 1.00 87.25 92 ASP A C 1
ATOM 780 O O . ASP A 1 92 ? 8.140 -0.288 -22.282 1.00 87.25 92 ASP A O 1
ATOM 784 N N . TYR A 1 93 ? 9.425 -2.121 -22.141 1.00 87.62 93 TYR A N 1
ATOM 785 C CA . TYR A 1 93 ? 9.245 -2.294 -20.698 1.00 87.62 93 TYR A CA 1
ATOM 786 C C . TYR A 1 93 ? 9.823 -1.114 -19.903 1.00 87.62 93 TYR A C 1
ATOM 788 O O . TYR A 1 93 ? 9.102 -0.519 -19.102 1.00 87.62 93 TYR A O 1
ATOM 796 N N . LEU A 1 94 ? 11.079 -0.721 -20.146 1.00 87.38 94 LEU A N 1
ATOM 797 C CA . LEU A 1 94 ? 11.713 0.408 -19.451 1.00 87.38 94 LEU A CA 1
ATOM 798 C C . LEU A 1 94 ? 10.948 1.717 -19.683 1.00 87.38 94 LEU A C 1
ATOM 800 O O . LEU A 1 94 ? 10.658 2.432 -18.725 1.00 87.38 94 LEU A O 1
ATOM 804 N N . ARG A 1 95 ? 10.532 1.986 -20.928 1.00 87.31 95 ARG A N 1
ATOM 805 C CA . ARG A 1 95 ? 9.727 3.170 -21.280 1.00 87.31 95 ARG A CA 1
ATOM 806 C C . ARG A 1 95 ? 8.386 3.196 -20.552 1.00 87.31 95 ARG A C 1
ATOM 808 O O . ARG A 1 95 ? 8.012 4.208 -19.971 1.00 87.31 95 ARG A O 1
ATOM 815 N N . SER A 1 96 ? 7.664 2.078 -20.540 1.00 89.19 96 SER A N 1
ATOM 816 C CA . SER A 1 96 ? 6.363 1.990 -19.858 1.00 89.19 96 SER A CA 1
ATOM 817 C C . SER A 1 96 ? 6.468 2.023 -18.323 1.00 89.19 96 SER A C 1
ATOM 819 O O . SER A 1 96 ? 5.484 2.328 -17.642 1.00 89.19 96 SER A O 1
ATOM 821 N N . HIS A 1 97 ? 7.653 1.752 -17.765 1.00 90.31 97 HIS A N 1
ATOM 822 C CA . HIS A 1 97 ? 7.909 1.654 -16.324 1.00 90.31 97 HIS A CA 1
ATOM 823 C C . HIS A 1 97 ? 8.832 2.756 -15.778 1.00 90.31 97 HIS A C 1
ATOM 825 O O . HIS A 1 97 ? 9.224 2.689 -14.612 1.00 90.31 97 HIS A O 1
ATOM 831 N N . GLU A 1 98 ? 9.105 3.812 -16.551 1.00 88.31 98 GLU A N 1
ATOM 832 C CA . GLU A 1 98 ? 10.005 4.924 -16.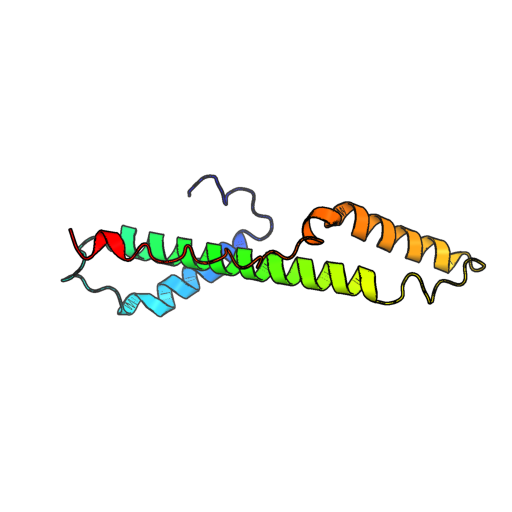190 1.00 88.31 98 GLU A CA 1
ATOM 833 C C . GLU A 1 98 ? 9.645 5.589 -14.846 1.00 88.31 98 GLU A C 1
ATOM 835 O O . GLU A 1 98 ? 10.515 5.996 -14.077 1.00 88.31 98 GLU A O 1
ATOM 840 N N . LYS A 1 99 ? 8.357 5.607 -14.471 1.00 87.44 99 LYS A N 1
ATOM 841 C CA . LYS A 1 99 ? 7.891 6.101 -13.158 1.00 87.44 99 LYS A CA 1
ATOM 842 C C . LYS A 1 99 ? 8.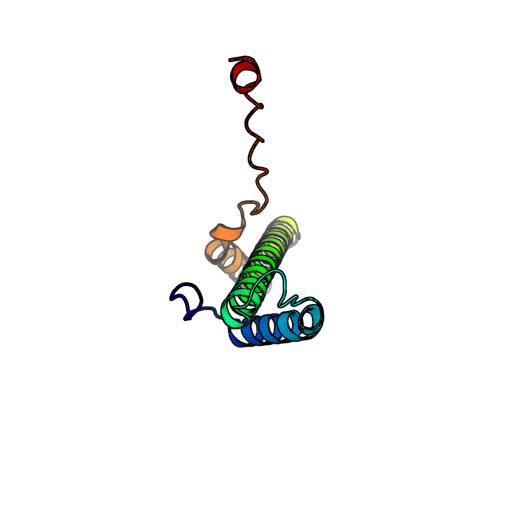535 5.392 -11.955 1.00 87.44 99 LYS A C 1
ATOM 844 O O . LYS A 1 99 ? 8.503 5.924 -10.844 1.00 87.44 99 LYS A O 1
ATOM 849 N N . TYR A 1 100 ? 9.087 4.195 -12.156 1.00 89.06 100 TYR A N 1
ATOM 850 C CA . TYR A 1 100 ? 9.796 3.417 -11.142 1.00 89.06 100 TYR A CA 1
ATOM 851 C C . TYR A 1 100 ? 11.315 3.620 -11.168 1.00 89.06 100 TYR A C 1
ATOM 853 O O . TYR A 1 100 ? 11.988 3.079 -10.297 1.00 89.06 100 TYR A O 1
ATOM 861 N N . ALA A 1 101 ? 11.865 4.430 -12.079 1.00 85.94 101 ALA A N 1
ATOM 862 C CA . ALA A 1 101 ? 13.280 4.815 -12.062 1.00 85.94 101 ALA A CA 1
ATOM 863 C C . ALA A 1 101 ? 13.638 5.611 -10.793 1.00 85.94 101 ALA A C 1
ATOM 865 O O . ALA A 1 101 ? 14.749 5.537 -10.267 1.00 85.94 101 ALA A O 1
ATOM 866 N N . VAL A 1 102 ? 12.669 6.351 -10.245 1.00 86.19 102 VAL A N 1
ATOM 867 C CA . VAL A 1 102 ? 12.853 7.131 -9.020 1.00 86.19 102 VAL A CA 1
ATOM 868 C C . VAL A 1 102 ? 12.750 6.232 -7.792 1.00 86.19 102 VAL A C 1
ATOM 870 O O . VAL A 1 102 ? 11.717 5.609 -7.546 1.00 86.19 102 VAL A O 1
ATOM 873 N N . ASN A 1 103 ? 13.788 6.257 -6.953 1.00 81.75 103 ASN A N 1
ATOM 874 C CA . ASN A 1 103 ? 13.776 5.548 -5.6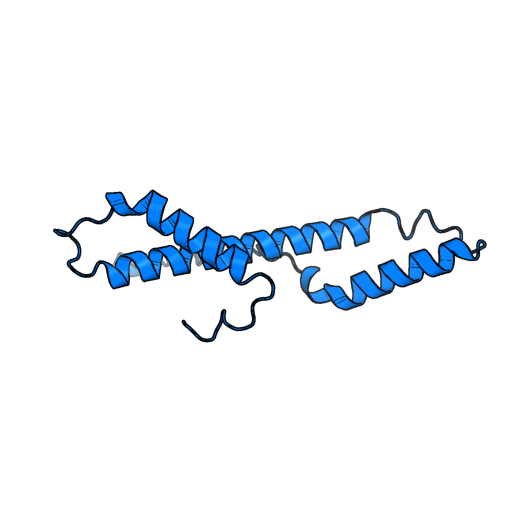78 1.00 81.75 103 ASN A CA 1
ATOM 875 C C . ASN A 1 103 ? 12.604 6.036 -4.786 1.00 81.75 103 ASN A C 1
ATOM 877 O O . ASN A 1 103 ? 12.553 7.225 -4.438 1.00 81.75 103 ASN A O 1
ATOM 881 N N . PRO A 1 104 ? 11.668 5.147 -4.394 1.00 78.62 104 PRO A N 1
ATOM 882 C CA . PRO A 1 104 ? 10.497 5.511 -3.596 1.00 78.62 104 PRO A CA 1
ATOM 883 C C . PRO A 1 104 ? 10.833 5.880 -2.140 1.00 78.62 104 PRO A C 1
ATOM 885 O O . PRO A 1 104 ? 10.030 6.542 -1.486 1.00 78.62 104 PRO A O 1
ATOM 888 N N . ASP A 1 105 ? 12.019 5.512 -1.648 1.00 74.81 105 ASP A N 1
ATOM 889 C CA . ASP A 1 105 ? 12.511 5.770 -0.292 1.00 74.81 105 ASP A CA 1
ATOM 890 C C . ASP A 1 105 ? 13.462 6.975 -0.220 1.00 74.81 105 ASP A C 1
ATOM 892 O O . ASP A 1 105 ? 14.430 6.963 0.548 1.00 74.81 105 ASP A O 1
ATOM 896 N N . LYS A 1 106 ? 13.231 8.049 -0.992 1.00 64.44 106 LYS A N 1
ATOM 897 C CA . LYS A 1 106 ? 13.955 9.308 -0.745 1.00 64.44 106 LYS A CA 1
ATOM 898 C C . LYS A 1 106 ? 13.718 9.710 0.715 1.00 64.44 106 LYS A C 1
ATOM 900 O O . LYS A 1 106 ? 12.632 10.171 1.065 1.00 64.44 106 LYS A O 1
ATOM 905 N N . LYS A 1 107 ? 14.728 9.513 1.576 1.00 59.50 107 LYS A N 1
ATOM 906 C CA . LYS A 1 107 ? 14.701 9.948 2.977 1.00 59.50 107 LYS A CA 1
ATOM 907 C C . LYS A 1 107 ? 14.310 11.423 2.974 1.00 59.50 107 LYS A C 1
ATOM 909 O O . LYS A 1 107 ? 15.096 12.263 2.538 1.00 59.50 107 LYS A O 1
ATOM 914 N N . LYS A 1 108 ? 13.108 11.754 3.456 1.00 58.47 108 LYS A N 1
ATOM 915 C CA . LYS A 1 108 ? 12.796 13.143 3.803 1.00 58.47 108 LYS A CA 1
ATOM 916 C C . LYS A 1 108 ? 13.854 13.559 4.824 1.00 58.47 108 LYS A C 1
ATOM 918 O O . LYS A 1 108 ? 13.979 12.905 5.862 1.00 58.47 108 LYS A O 1
ATOM 923 N N . LYS A 1 109 ? 14.663 14.580 4.511 1.00 56.78 109 LYS A N 1
ATOM 924 C CA . LYS A 1 109 ? 15.574 15.176 5.498 1.00 56.78 109 LYS A CA 1
ATOM 925 C C . LYS A 1 109 ? 14.716 15.517 6.716 1.00 56.78 109 LYS A C 1
ATOM 927 O O . LYS A 1 109 ? 13.724 16.229 6.566 1.00 56.78 109 LYS A O 1
ATOM 932 N N . LYS A 1 110 ? 15.039 14.955 7.886 1.00 59.25 110 LYS A N 1
ATOM 933 C CA . LYS A 1 110 ? 14.356 15.341 9.125 1.00 59.25 110 LYS A CA 1
ATOM 934 C C . LYS A 1 110 ? 14.516 16.863 9.258 1.00 59.25 110 LYS A C 1
ATOM 936 O O . LYS A 1 110 ? 15.654 17.326 9.123 1.00 59.25 110 LYS A O 1
ATOM 941 N N . PRO A 1 111 ? 13.438 17.643 9.457 1.00 64.19 111 PRO A N 1
ATOM 942 C CA . PRO A 1 111 ? 13.604 19.044 9.813 1.00 64.19 111 PRO A CA 1
ATOM 943 C C . PRO A 1 111 ? 14.465 19.096 11.077 1.00 64.19 111 PRO A C 1
ATOM 945 O O . PRO A 1 111 ? 14.267 18.292 11.993 1.00 64.19 111 PRO A O 1
ATOM 948 N N . LYS A 1 112 ? 15.476 19.974 11.093 1.00 59.38 112 LYS A N 1
ATOM 949 C CA . LYS A 1 112 ? 16.259 20.213 12.309 1.00 59.38 112 LYS A CA 1
ATOM 950 C C . LYS A 1 112 ? 15.262 20.638 13.397 1.00 59.38 112 LYS A C 1
ATOM 952 O O . LYS A 1 112 ? 14.442 21.510 13.106 1.00 59.38 112 LYS A O 1
ATOM 957 N N . PRO A 1 113 ? 15.265 20.019 14.589 1.00 60.88 113 PRO A N 1
ATOM 958 C CA . PRO A 1 113 ? 14.402 20.478 15.667 1.00 60.88 113 PRO A CA 1
ATOM 959 C C . PRO A 1 113 ? 14.755 21.940 15.960 1.00 60.88 113 PRO A C 1
ATOM 961 O O . PRO A 1 113 ? 15.917 22.244 16.225 1.00 60.88 113 PRO A O 1
ATOM 964 N N . ASN A 1 114 ? 13.776 22.842 15.837 1.00 66.06 114 ASN A N 1
ATOM 965 C CA . ASN A 1 114 ? 13.953 24.220 16.272 1.00 66.06 114 ASN A CA 1
ATOM 966 C C . ASN A 1 114 ? 13.923 24.217 17.806 1.00 66.06 114 ASN A C 1
ATOM 968 O O . ASN A 1 114 ? 12.861 24.063 18.408 1.00 66.06 114 ASN A O 1
ATOM 972 N N . LEU A 1 115 ? 15.106 24.287 18.416 1.00 60.72 115 LEU A N 1
ATOM 973 C CA . LEU A 1 115 ? 15.294 24.198 19.863 1.00 60.72 115 LEU A CA 1
ATOM 974 C C . LEU A 1 115 ? 14.731 25.431 20.598 1.00 60.72 115 LEU A C 1
ATOM 976 O O . LEU A 1 115 ? 14.483 25.356 21.795 1.00 60.72 115 LEU A O 1
ATOM 980 N N . GLU A 1 116 ? 14.464 26.526 19.878 1.00 63.97 116 GLU A N 1
ATOM 981 C CA . GLU A 1 116 ? 13.898 27.768 20.428 1.00 63.97 116 GLU A CA 1
ATOM 982 C C . GLU A 1 116 ? 12.465 27.595 20.959 1.00 63.97 116 GLU A C 1
ATOM 984 O O . GLU A 1 116 ? 12.048 28.324 21.855 1.00 63.97 116 GLU A O 1
ATOM 989 N N . LEU A 1 117 ? 11.727 26.583 20.484 1.00 53.03 117 LEU A N 1
ATOM 990 C CA . LEU A 1 117 ? 10.350 26.309 20.922 1.00 53.03 117 LEU A CA 1
ATOM 991 C C . LEU A 1 117 ? 10.267 25.657 22.319 1.00 53.03 117 LEU A C 1
ATOM 993 O O . LEU A 1 117 ? 9.177 25.497 22.854 1.00 53.03 117 LEU A O 1
ATOM 997 N N . TYR A 1 118 ? 11.401 25.251 22.900 1.00 52.75 118 TYR A N 1
ATOM 998 C CA . TYR A 1 118 ? 11.463 24.627 24.230 1.00 52.75 118 TYR A CA 1
ATOM 999 C C . TYR A 1 118 ? 11.975 25.578 25.324 1.00 52.75 118 TYR A C 1
ATOM 1001 O O . TYR A 1 118 ? 12.092 25.165 26.475 1.00 52.75 118 TYR A O 1
ATOM 1009 N N . PHE A 1 119 ? 12.287 26.830 24.970 1.00 52.84 119 PHE A N 1
ATOM 1010 C CA . PHE A 1 119 ? 12.828 27.843 25.884 1.00 52.84 119 PHE A CA 1
ATOM 1011 C C . PHE A 1 119 ? 12.057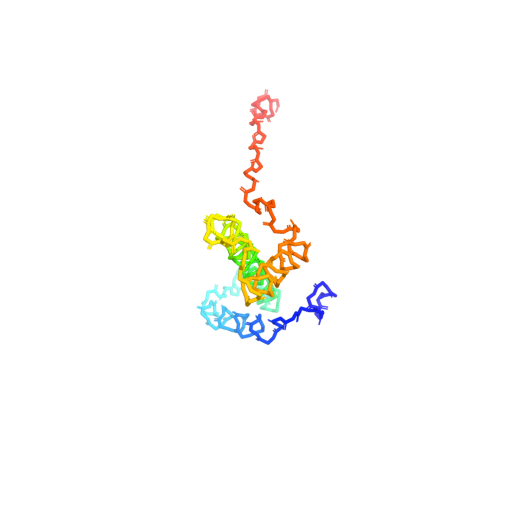 29.176 25.843 1.00 52.84 119 PHE A C 1
ATOM 1013 O O . PHE A 1 119 ? 12.611 30.208 26.215 1.00 52.84 119 PHE A O 1
ATOM 1020 N N . THR A 1 120 ? 10.793 29.163 25.406 1.00 52.75 120 THR A N 1
ATOM 1021 C CA . THR A 1 120 ? 9.869 30.309 25.493 1.00 52.75 120 THR A CA 1
ATOM 1022 C C . THR A 1 120 ? 8.567 29.929 26.174 1.00 52.75 120 THR A C 1
ATOM 1024 O O . THR A 1 120 ? 8.135 28.766 26.007 1.00 52.75 120 THR A O 1
#